Protein AF-A0A964ARB2-F1 (afdb_monomer)

pLDDT: mean 88.13, std 9.97, range [45.03, 96.12]

Solvent-accessible surface area (backbone atoms only — not comparable to full-atom values): 4519 Å² total; per-residue (Å²): 116,75,74,50,49,63,25,51,50,27,42,51,51,22,51,49,43,50,52,49,47,72,70,38,94,86,56,65,58,64,46,88,64,42,57,76,77,42,57,89,32,57,95,38,62,67,53,35,26,53,50,28,30,50,50,32,41,51,54,16,50,52,47,42,52,53,40,48,54,50,54,52,52,68,70,67,55,75,82,89,120

Foldseek 3Di:
DVLLPVLVVLLVVLVVQVVVLVPDVPDHDADPPLCVVCVVCPPPSSSRSVSRSVVSNVVSVVSVVVSVVVVVVVVPPPPPD

Radius of gyration: 17.09 Å; Cα contacts (8 Å, |Δi|>4): 64; chains: 1; bounding box: 39×22×53 Å

Secondary structure (DSSP, 8-state):
-GGGHHHHHHHHHHHHHHHHHHH-TT-----TTHHHH-GGGTT-HHHHHHHHHHHHHHHHHHHHHHHHHHHHHHHHS----

Structure (mmCIF, N/CA/C/O backbone):
data_AF-A0A964ARB2-F1
#
_entry.id   AF-A0A964ARB2-F1
#
loop_
_atom_site.group_PDB
_atom_site.id
_atom_site.type_symbol
_atom_site.label_atom_id
_atom_site.label_alt_id
_atom_site.label_comp_id
_atom_site.label_asym_id
_atom_site.label_entity_id
_atom_site.label_seq_id
_atom_site.pdbx_PDB_ins_code
_atom_site.Cartn_x
_atom_site.Cartn_y
_atom_site.Cartn_z
_atom_site.occupancy
_atom_site.B_iso_or_equiv
_atom_site.auth_seq_id
_atom_site.auth_comp_id
_atom_site.auth_asym_id
_atom_site.auth_atom_id
_atom_site.pdbx_PDB_model_num
ATOM 1 N N . MET A 1 1 ? -11.712 -8.738 17.956 1.00 62.28 1 MET A N 1
ATOM 2 C CA . MET A 1 1 ? -10.677 -9.164 16.983 1.00 62.28 1 MET A CA 1
ATOM 3 C C . MET A 1 1 ? -11.057 -8.904 15.527 1.00 62.28 1 MET A C 1
ATOM 5 O O . MET A 1 1 ? -10.231 -8.348 14.822 1.00 62.28 1 MET A O 1
ATOM 9 N N . GLN A 1 2 ? -12.285 -9.203 15.079 1.00 79.88 2 GLN A N 1
ATOM 10 C CA . GLN A 1 2 ? -12.700 -9.034 13.668 1.00 79.88 2 GLN A CA 1
ATOM 11 C C . GLN A 1 2 ? -12.422 -7.644 13.058 1.00 79.88 2 GLN A C 1
ATOM 13 O O . GLN A 1 2 ? -12.080 -7.539 11.887 1.00 7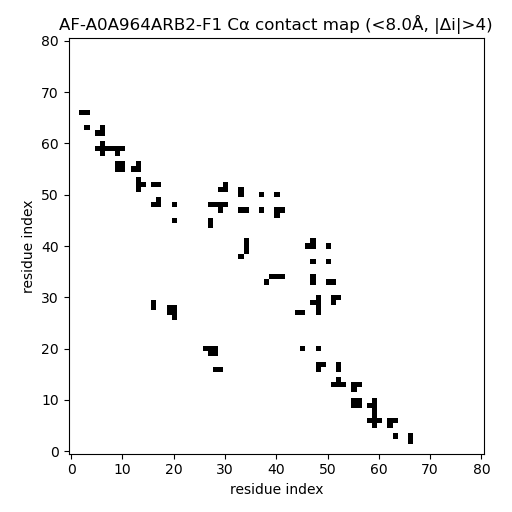9.88 2 GLN A O 1
ATOM 18 N N . ARG A 1 3 ? -12.486 -6.585 13.873 1.00 79.19 3 ARG A N 1
ATOM 19 C CA . ARG A 1 3 ? -12.260 -5.184 13.473 1.00 79.19 3 ARG A CA 1
ATOM 20 C C . ARG A 1 3 ? -10.853 -4.892 12.925 1.00 79.19 3 ARG A C 1
ATOM 22 O O . ARG A 1 3 ? -10.674 -3.881 12.260 1.00 79.19 3 ARG A O 1
ATOM 29 N N . PHE A 1 4 ? -9.879 -5.758 13.208 1.00 89.44 4 PHE A N 1
ATOM 30 C CA . PHE A 1 4 ? -8.492 -5.612 12.753 1.00 89.44 4 PHE A CA 1
ATOM 31 C C . PHE A 1 4 ? -8.148 -6.514 11.562 1.00 89.44 4 PHE A C 1
ATOM 33 O O . PHE A 1 4 ? -7.096 -6.336 10.965 1.00 89.44 4 PHE A O 1
ATOM 40 N N . ILE A 1 5 ? -9.033 -7.441 11.172 1.00 91.12 5 ILE A N 1
ATOM 41 C CA . ILE A 1 5 ? -8.759 -8.379 10.072 1.00 91.12 5 ILE A CA 1
ATOM 42 C C . ILE A 1 5 ? -8.529 -7.614 8.770 1.00 91.12 5 ILE A C 1
ATOM 44 O O . ILE A 1 5 ? -7.528 -7.833 8.097 1.00 91.12 5 ILE A O 1
ATOM 48 N N . THR A 1 6 ? -9.418 -6.678 8.438 1.00 90.88 6 THR A N 1
ATOM 49 C CA . THR A 1 6 ? -9.325 -5.902 7.199 1.00 90.88 6 THR A CA 1
ATOM 50 C C . THR A 1 6 ? -8.008 -5.126 7.078 1.00 90.88 6 THR A C 1
ATOM 52 O O . THR A 1 6 ? -7.307 -5.351 6.093 1.00 90.88 6 THR A O 1
ATOM 55 N N . PRO A 1 7 ? -7.594 -4.275 8.043 1.00 91.62 7 PRO A N 1
ATOM 56 C CA . PRO A 1 7 ? -6.307 -3.590 7.934 1.00 91.62 7 PRO A CA 1
ATOM 57 C C . PRO A 1 7 ? -5.118 -4.561 7.894 1.00 91.62 7 PRO A C 1
ATOM 59 O O . PRO A 1 7 ? -4.186 -4.337 7.125 1.00 91.62 7 PRO A O 1
ATOM 62 N N . THR A 1 8 ? -5.159 -5.676 8.635 1.00 93.62 8 THR A N 1
ATOM 63 C CA . THR A 1 8 ? -4.114 -6.711 8.561 1.00 93.62 8 THR A CA 1
ATOM 64 C C . THR A 1 8 ? -4.000 -7.327 7.165 1.00 93.62 8 THR A C 1
ATOM 66 O O . THR A 1 8 ? -2.885 -7.510 6.683 1.00 93.62 8 THR A O 1
ATOM 69 N N . LEU A 1 9 ? -5.119 -7.607 6.490 1.00 94.12 9 LEU A N 1
ATOM 70 C CA . LEU A 1 9 ? -5.111 -8.128 5.119 1.00 94.12 9 LEU A CA 1
ATOM 71 C C . LEU A 1 9 ? -4.489 -7.133 4.131 1.00 94.12 9 LEU A C 1
ATOM 73 O O . LEU A 1 9 ? -3.711 -7.545 3.276 1.00 94.12 9 LEU A O 1
ATOM 77 N N . PHE A 1 10 ? -4.773 -5.835 4.273 1.00 94.69 10 PHE A N 1
ATOM 78 C CA . PHE A 1 10 ? -4.154 -4.805 3.432 1.00 94.69 10 PHE A CA 1
ATOM 79 C C . PHE A 1 10 ? -2.637 -4.728 3.628 1.00 94.69 10 PHE A C 1
ATOM 81 O O . PHE A 1 10 ? -1.902 -4.667 2.644 1.00 94.69 10 PHE A O 1
ATOM 88 N N . PHE A 1 11 ? -2.149 -4.799 4.870 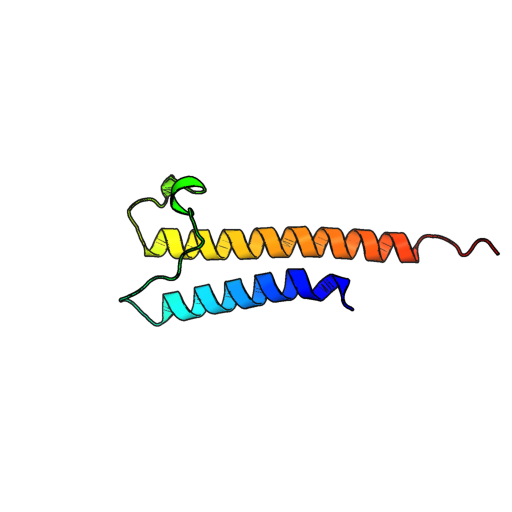1.00 94.56 11 PHE A N 1
ATOM 89 C CA . PHE A 1 11 ? -0.706 -4.834 5.131 1.00 94.56 11 PHE A CA 1
ATOM 90 C C . PHE A 1 11 ? -0.045 -6.120 4.628 1.00 94.56 11 PHE A C 1
ATOM 92 O O . PHE A 1 11 ? 1.044 -6.059 4.064 1.00 94.56 11 PHE A O 1
ATOM 99 N N . ALA A 1 12 ? -0.701 -7.274 4.783 1.00 95.25 12 ALA A N 1
ATOM 100 C CA . ALA A 1 12 ? -0.199 -8.541 4.258 1.00 95.25 12 ALA A CA 1
ATOM 101 C C . ALA A 1 12 ? -0.101 -8.513 2.724 1.00 95.25 12 ALA A C 1
ATOM 103 O O . ALA A 1 12 ? 0.925 -8.899 2.167 1.00 95.25 12 ALA A O 1
ATOM 104 N N . ALA A 1 13 ? -1.128 -7.993 2.045 1.00 94.00 13 ALA A N 1
ATOM 105 C CA . ALA A 1 13 ? -1.116 -7.807 0.598 1.00 94.00 13 ALA A CA 1
ATOM 106 C C . ALA A 1 13 ? -0.012 -6.834 0.160 1.00 94.00 13 ALA A C 1
ATOM 108 O O . ALA A 1 13 ? 0.730 -7.139 -0.768 1.00 94.00 13 ALA A O 1
ATOM 109 N N . ALA A 1 14 ? 0.148 -5.702 0.854 1.00 94.44 14 ALA A N 1
ATOM 110 C CA . ALA A 1 14 ? 1.217 -4.746 0.571 1.00 94.44 14 ALA A CA 1
ATOM 111 C C . ALA A 1 14 ? 2.610 -5.381 0.705 1.00 94.44 14 ALA A C 1
ATOM 113 O O . ALA A 1 14 ? 3.449 -5.212 -0.177 1.00 94.44 14 ALA A O 1
ATOM 114 N N . GLY A 1 15 ? 2.839 -6.145 1.778 1.00 93.50 15 GLY A N 1
ATOM 115 C CA . GLY A 1 15 ? 4.095 -6.857 2.005 1.00 93.50 15 GLY A CA 1
ATOM 116 C C . GLY A 1 15 ? 4.373 -7.906 0.929 1.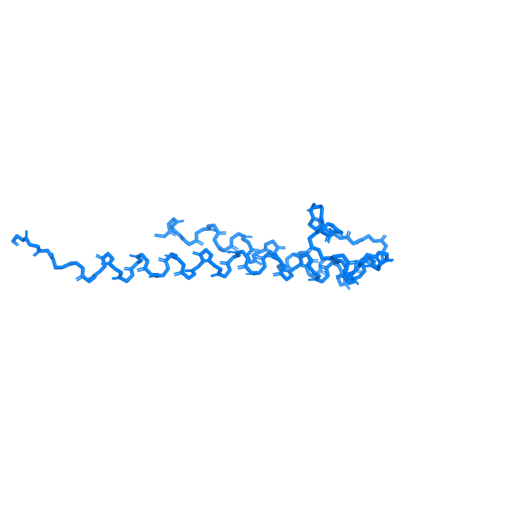00 93.50 15 GLY A C 1
ATOM 117 O O . GLY A 1 15 ? 5.491 -7.978 0.425 1.00 93.50 15 GLY A O 1
ATOM 118 N N . TYR A 1 16 ? 3.353 -8.669 0.528 1.00 93.38 16 TYR A N 1
ATOM 119 C CA . TYR A 1 16 ? 3.472 -9.645 -0.554 1.00 93.3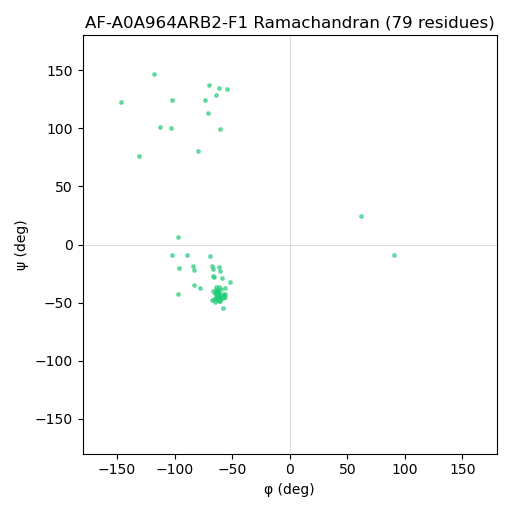8 16 TYR A CA 1
ATOM 120 C C . TYR A 1 16 ? 3.813 -8.984 -1.894 1.00 93.38 16 TYR A C 1
ATOM 122 O O . TYR A 1 16 ? 4.747 -9.417 -2.561 1.00 93.38 16 TYR A O 1
ATOM 130 N N . VAL A 1 17 ? 3.100 -7.915 -2.270 1.00 92.69 17 VAL A N 1
ATOM 131 C CA . VAL A 1 17 ? 3.353 -7.176 -3.519 1.00 92.69 17 VAL A CA 1
ATOM 132 C C . VAL A 1 17 ? 4.762 -6.586 -3.520 1.00 92.69 17 VAL A C 1
ATOM 134 O O . VAL A 1 17 ? 5.481 -6.733 -4.502 1.00 92.69 17 VAL A O 1
ATOM 137 N N . HIS A 1 18 ? 5.189 -5.976 -2.412 1.00 93.50 18 HIS A N 1
ATOM 138 C CA . HIS A 1 18 ? 6.539 -5.427 -2.285 1.00 93.50 18 HIS A CA 1
ATOM 139 C C . HIS A 1 18 ? 7.618 -6.507 -2.434 1.00 93.50 18 HIS A C 1
ATOM 141 O O . HIS A 1 18 ? 8.567 -6.332 -3.194 1.00 93.50 18 HIS A O 1
ATOM 147 N N . TRP A 1 19 ? 7.453 -7.637 -1.743 1.00 92.88 19 TRP A N 1
ATOM 148 C CA . TRP A 1 19 ? 8.387 -8.758 -1.816 1.00 92.88 19 TRP A CA 1
ATOM 149 C C . TRP A 1 19 ? 8.441 -9.379 -3.217 1.00 92.88 19 TRP A C 1
ATOM 151 O O . TRP A 1 19 ? 9.531 -9.590 -3.744 1.00 92.88 19 TRP A O 1
ATOM 161 N N . SER A 1 20 ? 7.285 -9.623 -3.840 1.00 91.31 20 SER A N 1
ATOM 162 C CA . SER A 1 20 ? 7.188 -10.213 -5.180 1.00 91.31 20 SER A CA 1
ATOM 163 C C . SER A 1 20 ? 7.829 -9.312 -6.240 1.00 91.31 20 SER A C 1
ATOM 165 O O . SER A 1 20 ? 8.646 -9.788 -7.024 1.00 91.31 20 SER A O 1
ATOM 167 N N . ASN A 1 21 ? 7.560 -8.003 -6.199 1.00 91.62 21 ASN A N 1
ATOM 168 C CA . ASN A 1 21 ? 8.149 -7.032 -7.129 1.00 91.62 21 ASN A CA 1
ATOM 169 C C . ASN A 1 21 ? 9.670 -6.865 -6.947 1.00 91.62 21 ASN A C 1
ATOM 171 O O . ASN A 1 21 ? 10.351 -6.390 -7.853 1.00 91.62 21 ASN A O 1
ATOM 175 N N . GLY A 1 22 ? 10.208 -7.227 -5.777 1.00 86.00 22 GLY A N 1
ATOM 176 C CA . GLY A 1 22 ? 11.648 -7.231 -5.510 1.00 86.00 22 GLY A CA 1
ATOM 177 C C . GLY A 1 22 ? 12.378 -8.496 -5.980 1.00 86.00 22 GLY A C 1
ATOM 178 O O . GLY A 1 22 ? 13.600 -8.464 -6.106 1.00 86.00 22 GLY A O 1
ATOM 179 N N . GLN A 1 23 ? 11.661 -9.599 -6.223 1.00 86.12 23 GLN A N 1
ATOM 180 C CA . GLN A 1 23 ? 12.235 -10.886 -6.647 1.00 86.12 23 GLN A CA 1
ATOM 181 C C . GLN A 1 23 ? 12.169 -11.073 -8.166 1.00 86.12 23 GLN A C 1
ATOM 183 O O . GLN A 1 23 ? 13.141 -11.518 -8.777 1.00 86.12 23 GLN A O 1
ATOM 188 N N . ASP A 1 24 ? 11.043 -10.708 -8.782 1.00 73.81 24 ASP A N 1
ATOM 189 C CA . ASP A 1 24 ? 10.779 -10.972 -10.194 1.00 73.81 24 ASP A CA 1
ATOM 190 C C . ASP A 1 24 ? 10.965 -9.708 -11.045 1.00 73.81 24 ASP A C 1
ATOM 192 O O . ASP A 1 24 ? 10.077 -8.871 -11.167 1.00 73.81 24 ASP A O 1
ATOM 196 N N . ALA A 1 25 ? 12.114 -9.588 -11.718 1.00 64.88 25 ALA A N 1
ATOM 197 C CA . ALA A 1 25 ? 12.395 -8.459 -12.618 1.00 64.88 25 ALA A CA 1
ATOM 198 C C . ALA A 1 25 ? 11.548 -8.462 -13.913 1.00 64.88 25 ALA A C 1
ATOM 200 O O . ALA A 1 25 ? 11.592 -7.508 -14.688 1.00 64.88 25 ALA A O 1
ATOM 201 N N . GLY A 1 26 ? 10.814 -9.548 -14.186 1.00 69.50 26 GLY A N 1
ATOM 202 C CA . GLY A 1 26 ? 10.048 -9.728 -15.422 1.00 69.50 26 GLY A CA 1
ATOM 203 C C . GLY A 1 26 ? 8.568 -9.349 -15.331 1.00 69.50 26 GLY A C 1
ATOM 204 O O . GLY A 1 26 ? 7.943 -9.138 -16.370 1.00 69.50 26 GLY A O 1
ATOM 205 N N . GLN A 1 27 ? 7.989 -9.286 -14.128 1.00 81.25 27 GLN A N 1
ATOM 206 C CA . GLN A 1 27 ? 6.565 -9.006 -13.924 1.00 81.25 27 GLN A CA 1
ATOM 207 C C . GLN A 1 27 ? 6.366 -8.211 -12.636 1.00 81.25 27 GLN A C 1
ATOM 209 O O . GLN A 1 27 ? 6.735 -8.667 -11.561 1.00 81.25 27 GLN A O 1
ATOM 214 N N . VAL A 1 28 ? 5.746 -7.035 -12.747 1.00 88.56 28 VAL A N 1
ATOM 215 C CA . VAL A 1 28 ? 5.413 -6.201 -11.589 1.00 88.56 28 VAL A CA 1
ATOM 216 C C . VAL A 1 28 ? 3.929 -6.345 -11.278 1.00 88.56 28 VAL A C 1
ATOM 218 O O . VAL A 1 28 ? 3.074 -6.103 -12.131 1.00 88.56 28 VAL A O 1
ATOM 221 N N . LEU A 1 29 ? 3.616 -6.722 -10.042 1.00 91.56 29 LEU A N 1
ATOM 222 C CA . LEU A 1 29 ? 2.264 -6.701 -9.507 1.00 91.56 29 LEU A CA 1
ATOM 223 C C . LEU A 1 29 ? 1.842 -5.259 -9.238 1.00 91.56 29 LEU A C 1
ATOM 225 O O . LEU A 1 29 ? 2.490 -4.529 -8.481 1.00 91.56 29 LEU A O 1
ATOM 229 N N . LEU A 1 30 ? 0.722 -4.878 -9.845 1.00 92.00 30 LEU A N 1
ATOM 230 C CA . LEU A 1 30 ? 0.169 -3.533 -9.781 1.00 92.00 30 LEU A CA 1
ATOM 231 C C . LEU A 1 30 ? -1.209 -3.540 -9.132 1.00 92.00 30 LEU A C 1
ATOM 233 O O . LEU A 1 30 ? -2.009 -4.461 -9.315 1.00 92.00 30 LEU A O 1
ATOM 237 N N . PHE A 1 31 ? -1.508 -2.462 -8.417 1.00 89.38 31 PHE A N 1
ATOM 238 C CA . PHE A 1 31 ? -2.869 -2.159 -8.023 1.00 89.38 31 PHE A CA 1
ATOM 239 C C . PHE A 1 31 ? -3.669 -1.753 -9.274 1.00 89.38 31 PHE A C 1
ATOM 241 O O . PHE A 1 31 ? -3.155 -0.999 -10.110 1.00 89.38 31 PHE A O 1
ATOM 248 N N . PRO A 1 32 ? -4.918 -2.223 -9.438 1.00 88.62 32 PRO A N 1
ATOM 249 C CA . PRO A 1 32 ? -5.737 -1.849 -10.585 1.00 88.62 32 PRO A CA 1
ATOM 250 C C . PRO A 1 32 ? -5.853 -0.330 -10.725 1.00 88.62 32 PRO A C 1
ATOM 252 O O . PRO A 1 32 ? -6.140 0.364 -9.751 1.00 88.62 32 PRO A O 1
ATOM 255 N N . PHE A 1 33 ? -5.668 0.178 -11.946 1.00 90.19 33 PHE A N 1
ATOM 256 C CA . PHE A 1 33 ? -5.77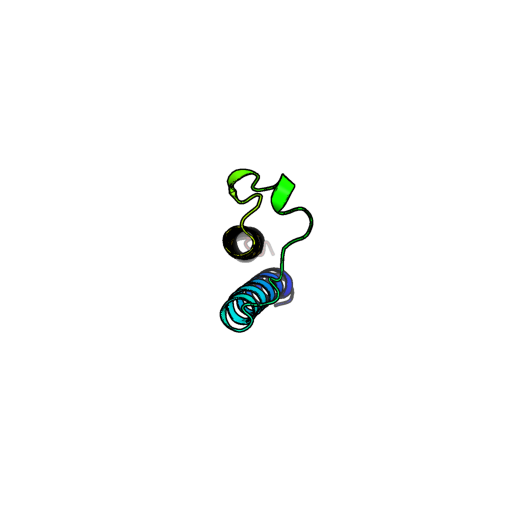6 1.607 -12.266 1.00 90.19 33 PHE A CA 1
ATOM 257 C C . PHE A 1 33 ? -4.760 2.511 -11.543 1.00 90.19 33 PHE A C 1
ATOM 259 O O . PHE A 1 33 ? -5.009 3.707 -11.368 1.00 90.19 33 PHE A O 1
ATOM 266 N N . ILE A 1 34 ? -3.609 1.974 -11.113 1.00 91.50 34 ILE A N 1
ATOM 267 C CA . ILE A 1 34 ? -2.566 2.777 -10.452 1.00 91.50 34 ILE A CA 1
ATOM 268 C C . ILE A 1 34 ? -2.056 3.926 -11.334 1.00 91.50 34 ILE A C 1
ATOM 270 O O . ILE A 1 34 ? -1.699 4.981 -10.823 1.00 91.50 34 ILE A O 1
ATOM 274 N N . ASP A 1 35 ? -2.104 3.768 -12.654 1.00 90.56 35 ASP A N 1
ATOM 275 C CA . ASP A 1 35 ? -1.751 4.786 -13.642 1.00 90.56 35 ASP A CA 1
ATOM 276 C C . ASP A 1 35 ? -2.713 5.988 -13.658 1.00 90.56 35 ASP A C 1
ATOM 278 O O . ASP A 1 35 ? -2.305 7.095 -14.010 1.00 90.56 35 ASP A O 1
ATOM 282 N N . LEU A 1 36 ? -3.975 5.788 -13.261 1.00 91.31 36 LEU A N 1
ATOM 283 C CA . LEU A 1 36 ?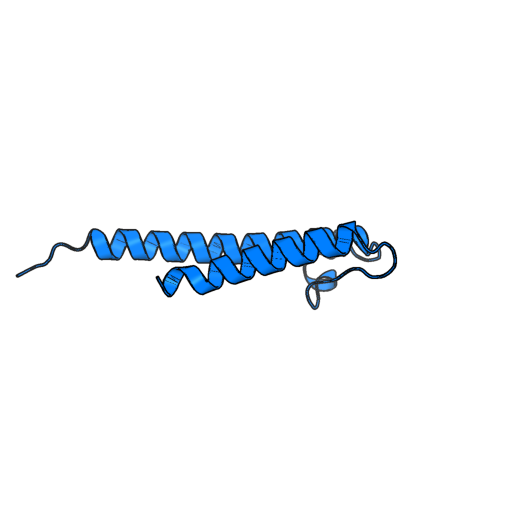 -4.953 6.864 -13.073 1.00 91.31 36 LEU A CA 1
ATOM 284 C C . LEU A 1 36 ? -4.818 7.520 -11.694 1.00 91.31 36 LEU A C 1
ATOM 286 O O . LEU A 1 36 ? -5.037 8.723 -11.563 1.00 91.31 36 LEU A O 1
ATOM 290 N N . LEU A 1 37 ? -4.469 6.735 -10.670 1.00 90.56 37 LEU A N 1
ATOM 291 C CA . LEU A 1 37 ? -4.348 7.204 -9.286 1.00 90.56 37 LEU A CA 1
ATOM 292 C C . LEU A 1 37 ? -3.048 7.971 -9.035 1.00 90.56 37 LEU A C 1
ATOM 294 O O . LEU A 1 37 ? -3.047 8.955 -8.297 1.00 90.56 37 LEU A O 1
ATOM 298 N N . VAL A 1 38 ? -1.950 7.532 -9.649 1.00 92.12 38 VAL A N 1
ATOM 299 C CA . VAL A 1 38 ? -0.624 8.143 -9.524 1.00 92.12 38 VAL A CA 1
ATOM 300 C C . VAL A 1 38 ? -0.036 8.343 -10.926 1.00 92.12 38 VAL A C 1
ATOM 302 O O . VAL A 1 38 ? 0.851 7.606 -11.352 1.00 92.12 38 VAL A O 1
ATOM 305 N N . PRO A 1 39 ? -0.498 9.363 -11.676 1.00 91.06 39 PRO A N 1
ATOM 306 C CA . PRO A 1 39 ? -0.070 9.576 -13.060 1.00 91.06 39 PRO A CA 1
ATOM 307 C C . PRO A 1 39 ? 1.436 9.821 -13.210 1.00 91.06 39 PRO A C 1
ATOM 309 O O . PRO A 1 39 ? 1.995 9.594 -14.280 1.00 91.06 39 PRO A O 1
ATOM 312 N N . SER A 1 40 ? 2.104 10.277 -12.145 1.00 91.69 40 SER A N 1
ATOM 313 C CA . SER A 1 40 ? 3.542 10.555 -12.131 1.00 91.69 40 SER A CA 1
ATOM 314 C C . SER A 1 40 ? 4.418 9.310 -12.264 1.00 91.69 40 SER A C 1
ATOM 316 O O . SER A 1 40 ? 5.582 9.449 -12.616 1.00 91.69 40 SER A O 1
ATOM 318 N N . THR A 1 41 ? 3.890 8.110 -12.000 1.00 90.38 41 THR A N 1
ATOM 319 C CA . THR A 1 41 ? 4.627 6.844 -12.173 1.00 90.38 41 THR A CA 1
ATOM 320 C C . THR A 1 41 ? 4.324 6.169 -13.513 1.00 90.38 41 THR A C 1
ATOM 322 O O . THR A 1 41 ? 4.774 5.055 -13.779 1.00 90.38 41 THR A O 1
ATOM 325 N N . LYS A 1 42 ? 3.563 6.831 -14.397 1.00 90.94 42 LYS A N 1
ATOM 326 C CA . LYS A 1 42 ? 3.133 6.246 -15.665 1.00 90.94 42 LYS A CA 1
ATOM 327 C C . LYS A 1 42 ? 4.315 5.947 -16.596 1.00 90.94 42 LYS A C 1
ATOM 329 O O . LYS A 1 42 ? 5.105 6.829 -16.904 1.00 90.94 42 LYS A O 1
ATOM 334 N N . GLY A 1 43 ? 4.377 4.717 -17.108 1.00 87.81 43 GLY A N 1
ATOM 335 C CA . GLY A 1 43 ? 5.441 4.243 -17.999 1.00 87.81 43 GLY A CA 1
ATOM 336 C C . GLY A 1 43 ? 6.636 3.601 -17.289 1.00 87.81 43 GLY A C 1
ATOM 337 O O . GLY A 1 43 ? 7.446 2.981 -17.969 1.00 87.81 43 GLY A O 1
ATOM 338 N N . ASP A 1 44 ? 6.714 3.682 -15.958 1.00 90.62 44 ASP A N 1
ATOM 339 C CA . ASP A 1 44 ? 7.729 3.003 -15.149 1.00 90.62 44 ASP A CA 1
ATOM 340 C C . ASP A 1 44 ? 7.064 1.914 -14.285 1.00 90.62 44 ASP A C 1
ATOM 342 O O . ASP A 1 44 ? 6.455 2.228 -13.256 1.00 90.62 44 ASP A O 1
ATOM 346 N N . PRO A 1 45 ? 7.150 0.629 -14.684 1.00 89.00 45 PRO A N 1
ATOM 347 C CA . PRO A 1 45 ? 6.545 -0.469 -13.938 1.00 89.00 45 PRO A CA 1
ATOM 348 C C . PRO A 1 45 ? 7.016 -0.536 -12.485 1.00 89.00 45 PRO A C 1
ATOM 350 O O . PRO A 1 45 ? 6.203 -0.809 -11.606 1.00 89.00 45 PRO A O 1
ATOM 353 N N . GLN A 1 46 ? 8.291 -0.246 -12.213 1.00 89.50 46 GLN A N 1
ATOM 354 C CA . GLN A 1 46 ? 8.853 -0.340 -10.868 1.00 89.50 46 GLN A CA 1
ATOM 355 C C . GLN A 1 46 ? 8.236 0.732 -9.964 1.00 89.50 46 GLN A C 1
ATOM 357 O O . GLN A 1 46 ? 7.715 0.423 -8.890 1.00 89.50 46 GLN A O 1
ATOM 362 N N . ALA A 1 47 ? 8.191 1.977 -10.448 1.00 90.69 47 ALA A N 1
ATOM 363 C CA . ALA A 1 47 ? 7.559 3.082 -9.736 1.00 90.69 47 ALA A CA 1
ATOM 364 C C . ALA A 1 47 ? 6.044 2.868 -9.554 1.00 90.69 47 ALA A C 1
ATOM 366 O O . ALA A 1 47 ? 5.488 3.197 -8.504 1.00 90.69 47 ALA A O 1
ATOM 367 N N . MET A 1 48 ? 5.352 2.280 -10.538 1.00 92.44 48 MET A N 1
ATOM 368 C CA . MET A 1 48 ? 3.945 1.885 -10.388 1.00 92.44 48 MET A CA 1
ATOM 369 C C . MET A 1 48 ? 3.755 0.807 -9.314 1.00 92.44 48 MET A C 1
ATOM 371 O O . MET A 1 48 ? 2.777 0.850 -8.562 1.00 92.44 48 MET A O 1
ATOM 375 N N . GLY A 1 49 ? 4.673 -0.156 -9.230 1.00 92.38 49 GLY A N 1
ATOM 376 C CA . GLY A 1 49 ? 4.675 -1.194 -8.202 1.00 92.38 49 GLY A CA 1
ATOM 377 C C . GLY A 1 49 ? 4.840 -0.602 -6.805 1.00 92.38 49 GLY A C 1
ATOM 378 O O . GLY A 1 49 ? 4.055 -0.908 -5.907 1.00 92.38 49 GLY A O 1
ATOM 379 N N . GLU A 1 50 ? 5.794 0.311 -6.625 1.00 92.88 50 GLU A N 1
ATOM 380 C CA . GLU A 1 50 ? 5.988 1.023 -5.356 1.00 92.88 50 GLU A CA 1
ATOM 381 C C . GLU A 1 50 ? 4.770 1.872 -4.977 1.00 92.88 50 GLU A C 1
ATOM 383 O O . GLU A 1 50 ? 4.300 1.814 -3.838 1.00 92.88 50 GLU A O 1
ATOM 388 N N . ALA A 1 51 ? 4.193 2.597 -5.939 1.00 94.56 51 ALA A N 1
ATOM 389 C CA . ALA A 1 51 ? 2.965 3.358 -5.727 1.00 94.56 51 ALA A CA 1
ATOM 390 C C . ALA A 1 51 ? 1.792 2.453 -5.306 1.00 94.56 51 ALA A C 1
ATOM 392 O O . ALA A 1 51 ? 1.013 2.811 -4.421 1.00 94.56 51 ALA A O 1
ATOM 393 N N . SER A 1 52 ? 1.694 1.256 -5.891 1.00 94.75 52 SER A N 1
ATOM 394 C CA . SER A 1 52 ? 0.679 0.252 -5.552 1.00 94.75 52 SER A CA 1
ATOM 395 C C . SER A 1 52 ? 0.823 -0.249 -4.114 1.00 94.75 52 SER A C 1
ATOM 397 O O . SER A 1 52 ? -0.167 -0.334 -3.383 1.00 94.75 52 SER A O 1
ATOM 399 N N . VAL A 1 53 ? 2.056 -0.528 -3.678 1.00 95.44 53 VAL A N 1
ATOM 400 C CA . VAL A 1 53 ? 2.360 -0.878 -2.281 1.00 95.44 53 VAL A CA 1
ATOM 401 C C . VAL A 1 53 ? 1.971 0.272 -1.356 1.00 95.44 53 VAL A C 1
ATOM 403 O O . VAL A 1 53 ? 1.262 0.053 -0.373 1.00 95.44 53 VAL A O 1
ATOM 406 N N . GLY A 1 54 ? 2.374 1.500 -1.692 1.00 94.75 54 GLY A N 1
ATOM 407 C CA . GLY A 1 54 ? 2.045 2.696 -0.920 1.00 94.75 54 GLY A CA 1
ATOM 408 C C . GLY A 1 54 ? 0.538 2.884 -0.742 1.00 94.75 54 GLY A C 1
ATOM 409 O O . GLY A 1 54 ? 0.078 3.148 0.369 1.00 94.75 54 GLY A O 1
ATOM 410 N N . LEU A 1 55 ? -0.246 2.666 -1.802 1.00 94.94 55 LEU A N 1
ATOM 411 C CA . LEU A 1 55 ? -1.705 2.744 -1.756 1.00 94.94 55 LEU A CA 1
ATOM 412 C C . LEU A 1 5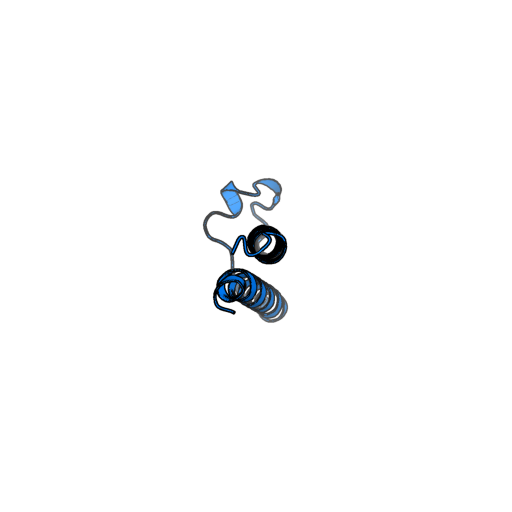5 ? -2.302 1.705 -0.793 1.00 94.94 55 LEU A C 1
ATOM 414 O O . LEU A 1 55 ? -3.133 2.048 0.049 1.00 94.94 55 LEU A O 1
ATOM 418 N N . LEU A 1 56 ? -1.861 0.445 -0.875 1.00 95.19 56 LEU A N 1
ATOM 419 C CA . LEU A 1 56 ? -2.334 -0.627 0.007 1.00 95.19 56 LEU A CA 1
ATOM 420 C C . LEU A 1 56 ? -2.001 -0.341 1.478 1.00 95.19 56 LEU A C 1
ATOM 422 O O . LEU A 1 56 ? -2.862 -0.504 2.346 1.00 95.19 56 LEU A O 1
ATOM 426 N N . VAL A 1 57 ? -0.784 0.139 1.757 1.00 95.56 57 VAL A N 1
ATOM 427 C CA . VAL A 1 57 ? -0.360 0.554 3.104 1.00 95.56 57 VAL A CA 1
ATOM 428 C C . VAL A 1 57 ? -1.206 1.721 3.604 1.00 95.56 57 VAL A C 1
ATOM 430 O O . VAL A 1 57 ? -1.665 1.688 4.745 1.00 95.56 57 VAL A O 1
ATOM 433 N N . ALA A 1 58 ? -1.454 2.732 2.768 1.00 95.31 58 ALA A N 1
ATOM 434 C CA . ALA A 1 58 ? -2.253 3.894 3.142 1.00 95.31 58 ALA A CA 1
ATOM 435 C C . ALA A 1 58 ? -3.695 3.497 3.494 1.00 95.31 58 ALA A C 1
ATOM 437 O O . ALA A 1 58 ? -4.203 3.888 4.547 1.00 95.31 58 ALA A O 1
ATOM 438 N N . VAL A 1 59 ? -4.338 2.663 2.668 1.00 95.06 59 VAL A N 1
ATOM 439 C CA . VAL A 1 59 ? -5.697 2.159 2.932 1.00 95.06 59 VAL A CA 1
ATOM 440 C C . VAL A 1 59 ? -5.730 1.325 4.215 1.00 95.06 59 VAL A C 1
ATOM 442 O O . VAL A 1 59 ? -6.581 1.561 5.078 1.00 95.06 59 VAL A O 1
ATOM 445 N N . GLY A 1 60 ? -4.777 0.402 4.389 1.00 93.69 60 GLY A N 1
ATOM 446 C CA . GLY A 1 60 ? -4.638 -0.386 5.615 1.00 93.69 60 GLY A CA 1
ATOM 447 C C . GLY A 1 60 ? -4.442 0.487 6.859 1.00 93.69 60 GLY A C 1
ATOM 448 O O . GLY A 1 60 ? -5.096 0.270 7.879 1.00 93.69 60 GLY A O 1
ATOM 449 N N . GLY A 1 61 ? -3.615 1.530 6.760 1.00 96.12 61 GLY A N 1
ATOM 450 C CA . GLY A 1 61 ? -3.355 2.497 7.827 1.00 96.12 61 GLY A CA 1
ATOM 451 C C . GLY A 1 61 ? -4.590 3.301 8.226 1.00 96.12 61 GLY A C 1
ATOM 452 O O . GLY A 1 61 ? -4.897 3.399 9.415 1.00 96.12 61 GLY A O 1
ATOM 453 N N . VAL A 1 62 ? -5.350 3.813 7.254 1.00 96.12 62 VAL A N 1
ATOM 454 C CA . VAL A 1 62 ? -6.611 4.528 7.517 1.00 96.12 62 VAL A CA 1
ATOM 455 C C . VAL A 1 62 ? -7.621 3.609 8.203 1.00 96.12 62 VAL A C 1
ATOM 457 O O . VAL A 1 62 ? -8.221 3.986 9.211 1.00 96.12 62 VAL A O 1
ATOM 460 N N . MET A 1 63 ? -7.787 2.379 7.709 1.00 94.25 63 MET A N 1
ATOM 461 C CA . MET A 1 63 ? -8.693 1.407 8.326 1.00 94.25 63 MET A CA 1
ATOM 462 C C . MET A 1 63 ? -8.269 1.045 9.750 1.00 94.25 63 MET A C 1
ATOM 464 O O . MET A 1 63 ? -9.123 0.948 10.635 1.00 94.25 63 MET A O 1
ATOM 468 N N . LEU A 1 64 ? -6.966 0.885 9.993 1.00 94.69 64 LEU A N 1
ATOM 469 C CA . LEU A 1 64 ? -6.430 0.630 11.326 1.00 94.69 64 LEU A CA 1
ATOM 470 C C . LEU A 1 64 ? -6.708 1.804 12.270 1.00 94.69 64 LEU A C 1
ATOM 472 O O . LEU A 1 64 ? -7.202 1.585 13.374 1.00 94.69 64 LEU A O 1
ATOM 476 N N . ALA A 1 65 ? -6.453 3.040 11.834 1.00 94.69 65 ALA A N 1
ATOM 477 C CA . ALA A 1 65 ? -6.723 4.236 12.626 1.00 94.69 65 ALA A CA 1
ATOM 478 C C . ALA A 1 65 ? -8.207 4.325 13.015 1.00 94.69 65 ALA A C 1
ATOM 480 O O . ALA A 1 65 ? -8.536 4.512 14.186 1.00 94.69 65 ALA A O 1
ATOM 481 N N . LEU A 1 66 ? -9.119 4.094 12.065 1.00 93.44 66 LEU A N 1
ATOM 482 C CA . LEU A 1 66 ? -10.559 4.059 12.334 1.00 93.44 66 LEU A CA 1
ATOM 483 C C . LEU A 1 66 ? -10.949 2.930 13.301 1.00 93.44 66 LEU A C 1
ATOM 485 O O . LEU A 1 66 ? -11.788 3.135 14.183 1.00 93.44 66 LEU A O 1
ATOM 489 N N . ALA A 1 67 ? -10.348 1.745 13.159 1.00 91.94 67 ALA A N 1
ATOM 490 C CA . ALA A 1 67 ? -10.587 0.620 14.059 1.00 91.94 67 ALA A CA 1
ATOM 491 C C . ALA A 1 67 ? -10.124 0.930 15.492 1.00 91.94 67 ALA A C 1
ATOM 493 O O . ALA A 1 67 ? -10.849 0.625 16.441 1.00 91.94 67 ALA A O 1
ATOM 494 N N . LEU A 1 68 ? -8.967 1.582 15.645 1.00 93.12 68 LEU A N 1
ATOM 495 C CA . LEU A 1 68 ? -8.432 2.021 16.935 1.00 93.12 68 LEU A CA 1
ATOM 496 C C . LEU A 1 68 ? -9.306 3.100 17.578 1.00 93.12 68 LEU A C 1
ATOM 498 O O . LEU A 1 68 ? -9.667 2.963 18.744 1.00 93.12 68 LEU A O 1
ATOM 502 N N . LEU A 1 69 ? -9.719 4.124 16.824 1.00 93.00 69 LEU A N 1
ATOM 503 C CA . LEU A 1 69 ? -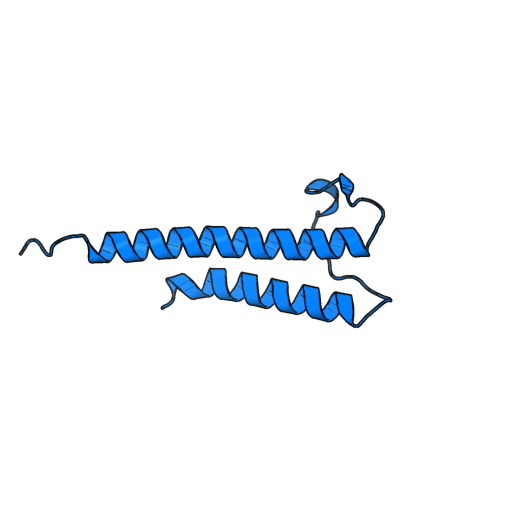10.602 5.180 17.331 1.00 93.00 69 LEU A CA 1
ATOM 504 C C . LEU A 1 69 ? -11.927 4.611 17.852 1.00 93.00 69 LEU A C 1
ATOM 506 O O . LEU A 1 69 ? -12.372 4.967 18.942 1.00 93.00 69 LEU A O 1
ATOM 510 N N . ARG A 1 70 ? -12.541 3.682 17.108 1.00 88.88 70 ARG A N 1
ATOM 511 C CA . ARG A 1 70 ? -13.760 2.993 17.558 1.00 88.88 70 ARG A CA 1
ATOM 512 C C . ARG A 1 70 ? -13.507 2.129 18.787 1.00 88.88 70 ARG A C 1
ATOM 514 O O . ARG A 1 70 ? -14.325 2.122 19.694 1.00 88.88 70 ARG A O 1
ATOM 521 N N . PHE A 1 71 ? -12.385 1.414 18.831 1.00 89.31 71 PHE A N 1
ATOM 522 C CA . PHE A 1 71 ? -12.032 0.579 19.977 1.00 89.31 71 PHE A CA 1
ATOM 523 C C . PHE A 1 71 ? -11.855 1.394 21.264 1.00 89.31 71 PHE A C 1
ATOM 525 O O . PHE A 1 71 ? -12.345 0.981 22.312 1.00 89.31 71 PHE A O 1
ATOM 532 N N . ILE A 1 72 ? -11.201 2.555 21.179 1.00 90.00 72 ILE A N 1
ATOM 533 C CA . ILE A 1 72 ? -11.039 3.472 22.313 1.00 90.00 72 ILE A CA 1
ATOM 534 C C . ILE A 1 72 ? -12.404 4.020 22.736 1.00 90.00 72 ILE A C 1
ATOM 536 O O . ILE A 1 72 ? -12.757 3.919 23.906 1.00 90.00 72 ILE A O 1
ATOM 540 N N . ARG A 1 73 ? -13.202 4.525 21.784 1.00 88.94 73 ARG A N 1
ATOM 541 C CA . ARG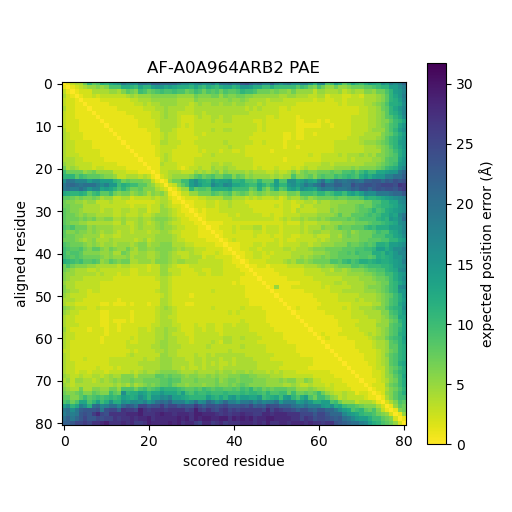 A 1 73 ? -14.533 5.079 22.068 1.00 88.94 73 ARG A CA 1
ATOM 542 C C . ARG A 1 73 ? -15.446 4.076 22.774 1.00 88.94 73 ARG A C 1
ATOM 544 O O . ARG A 1 73 ? -16.092 4.442 23.748 1.00 88.94 73 ARG A O 1
ATOM 551 N N . ASP A 1 74 ? -15.474 2.831 22.307 1.00 86.56 74 ASP A N 1
ATOM 552 C CA . ASP A 1 74 ? -16.312 1.778 22.890 1.00 86.56 74 ASP A CA 1
ATOM 553 C C . ASP A 1 74 ? -15.883 1.420 24.325 1.00 86.56 74 ASP A C 1
ATOM 555 O O . ASP A 1 74 ? -16.716 1.003 25.118 1.00 86.56 74 ASP A O 1
ATOM 559 N N . ARG A 1 75 ? -14.601 1.597 24.681 1.00 81.88 75 ARG A N 1
ATOM 560 C CA . ARG A 1 75 ? -14.107 1.400 26.056 1.00 81.88 75 ARG A CA 1
ATOM 561 C C . ARG A 1 75 ? -14.307 2.606 26.971 1.00 81.88 75 ARG A C 1
ATOM 563 O O . ARG A 1 75 ? -14.256 2.448 28.184 1.00 81.88 75 ARG A O 1
ATOM 570 N N . SER A 1 76 ? -14.460 3.800 26.407 1.00 79.44 76 SER A N 1
ATOM 571 C CA . SER A 1 76 ? -14.652 5.039 27.166 1.00 79.44 76 SER A CA 1
ATOM 572 C C . SER A 1 76 ? -16.118 5.355 27.459 1.00 79.44 76 SER A C 1
ATOM 574 O O . SER A 1 76 ? -16.375 6.288 28.214 1.00 79.44 76 SER A O 1
ATOM 576 N N . ALA A 1 77 ? -17.071 4.624 26.874 1.00 68.50 77 ALA A N 1
ATOM 577 C CA . ALA A 1 77 ? -18.470 4.725 27.264 1.00 68.50 77 ALA A CA 1
ATOM 578 C C . ALA A 1 77 ? -18.636 4.084 28.656 1.00 68.50 77 ALA A C 1
ATOM 580 O O . ALA A 1 77 ? -18.418 2.877 28.774 1.00 68.50 77 ALA A O 1
ATOM 581 N N . PRO A 1 78 ? -18.958 4.855 29.713 1.00 59.19 78 PRO A N 1
ATOM 582 C CA . PRO A 1 78 ? -19.271 4.266 31.006 1.00 59.19 78 PRO A CA 1
ATOM 583 C C . PRO A 1 78 ? -20.505 3.373 30.847 1.00 59.19 78 PRO A C 1
ATOM 585 O O . PRO A 1 78 ? -21.475 3.776 30.202 1.00 59.19 78 PRO A O 1
ATOM 588 N N . GLU A 1 79 ? -20.455 2.170 31.418 1.00 59.69 79 GLU A N 1
ATOM 589 C CA . GLU A 1 79 ? -21.651 1.361 31.650 1.00 59.69 79 GLU A CA 1
ATOM 590 C C . GLU A 1 79 ? -22.560 2.182 32.568 1.00 59.69 79 GLU A C 1
ATOM 592 O O . GLU A 1 79 ? -22.311 2.333 33.761 1.00 59.69 79 GLU A O 1
ATOM 597 N N . SER A 1 80 ? -23.553 2.836 31.975 1.00 63.34 80 SER A N 1
ATOM 598 C CA . SER A 1 80 ? -24.652 3.431 32.711 1.00 63.34 80 SER A CA 1
ATOM 599 C C . SER A 1 80 ? -25.634 2.319 33.050 1.00 63.34 80 SER A C 1
ATOM 601 O O . SER A 1 80 ? -26.609 2.155 32.322 1.00 63.34 80 SER A O 1
ATOM 603 N N . GLU A 1 81 ? -25.337 1.550 34.096 1.00 45.03 81 GLU A N 1
ATOM 604 C CA . GLU A 1 81 ? -26.304 0.775 34.891 1.00 45.03 81 GLU A CA 1
ATOM 605 C C . GLU A 1 81 ? -25.704 0.362 36.242 1.00 45.03 81 GLU A C 1
ATOM 607 O O . GLU A 1 81 ? -24.585 -0.197 36.262 1.00 45.03 81 GLU A O 1
#

Sequence (81 aa):
MQRFITPTLFFAAAGYVHWSNGQDAGQVLLFPFIDLLVPSTKGDPQAMGEASVGLLVAVGGVMLALALLRFIRDRSAPESE

Mean predicted aligned error: 5.9 Å